Protein AF-A0A9P3KXQ0-F1 (afdb_monomer_lite)

pLDDT: mean 85.09, std 12.4, range [52.44, 98.06]

Foldseek 3Di:
DVVVVVVVVVVVVVVVVVVVPPDPPPVPPPDQDPVNVVCVCVDPVNVVVVVVLVVVCVVDPDDPLGCAVVLVVVVVVCVVVVHDDDACPVVRYRDHD

Structure (mmCIF, N/CA/C/O backbone):
data_AF-A0A9P3KXQ0-F1
#
_entry.id   AF-A0A9P3KXQ0-F1
#
loop_
_atom_site.group_PDB
_atom_site.id
_atom_site.type_symbol
_atom_site.label_atom_id
_atom_site.label_alt_id
_atom_site.label_comp_id
_atom_site.label_asym_id
_atom_site.label_entity_id
_atom_site.label_seq_id
_atom_site.pdbx_PDB_ins_code
_atom_site.Cartn_x
_atom_site.Cartn_y
_atom_site.Cartn_z
_atom_site.occupancy
_atom_site.B_iso_or_equiv
_atom_site.auth_seq_id
_atom_site.auth_comp_id
_atom_site.auth_asym_id
_atom_site.auth_atom_id
_atom_site.pdbx_PDB_model_num
ATOM 1 N N . MET A 1 1 ? -41.816 15.282 61.983 1.00 62.09 1 MET A N 1
ATOM 2 C CA . MET A 1 1 ? -40.383 15.199 61.620 1.00 62.09 1 MET A CA 1
ATOM 3 C C . MET A 1 1 ? -40.067 13.993 60.729 1.00 62.09 1 MET A C 1
ATOM 5 O O . MET A 1 1 ? -39.597 14.218 59.625 1.00 62.09 1 MET A O 1
ATOM 9 N N . ALA A 1 2 ? -40.398 12.747 61.103 1.00 70.25 2 ALA A N 1
ATOM 10 C CA . ALA A 1 2 ? -40.095 11.537 60.307 1.00 70.25 2 ALA A CA 1
ATOM 11 C C . ALA A 1 2 ? -40.624 11.533 58.849 1.00 70.25 2 ALA A C 1
ATOM 13 O O . ALA A 1 2 ? -39.908 11.129 57.936 1.00 70.25 2 ALA A O 1
ATOM 14 N N . PHE A 1 3 ? -41.834 12.054 58.607 1.00 72.69 3 PHE A N 1
ATOM 15 C CA . PHE A 1 3 ? -42.423 12.154 57.259 1.00 72.69 3 PHE A CA 1
ATOM 16 C C . PHE A 1 3 ? -41.632 13.054 56.298 1.00 72.69 3 PHE A C 1
ATOM 18 O O . PHE A 1 3 ? -41.601 12.802 55.095 1.00 72.69 3 PHE A O 1
ATOM 25 N N . LEU A 1 4 ? -40.967 14.087 56.822 1.00 73.50 4 LEU A N 1
ATOM 26 C CA . LEU A 1 4 ? -40.177 15.011 56.013 1.00 73.50 4 LEU A CA 1
ATOM 27 C C . LEU A 1 4 ? -38.880 14.327 55.552 1.00 73.50 4 LEU A C 1
ATOM 29 O O . LEU A 1 4 ? -38.579 14.331 54.362 1.00 73.50 4 LEU A O 1
ATOM 33 N N . TYR A 1 5 ? -38.180 13.650 56.470 1.00 81.69 5 TYR A N 1
ATOM 34 C CA . TYR A 1 5 ? -36.969 12.876 56.166 1.00 81.69 5 TYR A CA 1
ATOM 35 C C . TYR A 1 5 ? -37.232 11.737 55.181 1.00 81.69 5 TYR A C 1
ATOM 37 O O . TYR A 1 5 ? -36.441 11.535 54.265 1.00 81.69 5 TYR A O 1
ATOM 45 N N . HIS A 1 6 ? -38.363 11.039 55.314 1.00 87.56 6 HIS A N 1
ATOM 46 C CA . HIS A 1 6 ? -38.735 9.966 54.393 1.00 87.56 6 HIS A CA 1
ATOM 47 C C . HIS A 1 6 ? -38.968 10.489 52.968 1.00 87.56 6 HIS A C 1
ATOM 49 O O . HIS A 1 6 ? -38.449 9.927 52.006 1.00 87.56 6 HIS A O 1
ATOM 55 N N . ARG A 1 7 ? -39.666 11.624 52.825 1.00 86.25 7 ARG A N 1
ATOM 56 C CA . ARG A 1 7 ? -39.879 12.270 51.524 1.00 86.25 7 ARG A CA 1
ATOM 57 C C . ARG A 1 7 ? -38.567 12.751 50.900 1.00 86.25 7 ARG A C 1
ATOM 59 O O . ARG A 1 7 ? -38.362 12.559 49.707 1.00 86.25 7 ARG A O 1
ATOM 66 N N . HIS A 1 8 ? -37.670 13.343 51.688 1.00 86.88 8 HIS A N 1
ATOM 67 C CA . HIS A 1 8 ? -36.356 13.764 51.195 1.00 86.88 8 HIS A CA 1
ATOM 68 C C . HIS A 1 8 ? -35.482 12.572 50.787 1.00 86.88 8 HIS A C 1
ATOM 70 O O . HIS A 1 8 ? -34.847 12.640 49.741 1.00 86.88 8 HIS A O 1
ATOM 76 N N . LEU A 1 9 ? -35.508 11.469 51.542 1.00 91.31 9 LEU A N 1
ATOM 77 C CA . LEU A 1 9 ? -34.785 10.238 51.215 1.00 91.31 9 LEU A CA 1
ATOM 78 C C . LEU A 1 9 ? -35.286 9.606 49.909 1.00 91.31 9 LEU A C 1
ATOM 80 O O . LEU A 1 9 ? -34.477 9.213 49.075 1.00 91.31 9 LEU A O 1
ATOM 84 N N . LEU A 1 10 ? -36.607 9.555 49.707 1.00 91.44 10 LEU A N 1
ATOM 85 C CA . LEU A 1 10 ? -37.207 9.044 48.471 1.00 91.44 10 LEU A CA 1
ATOM 86 C C . LEU A 1 10 ? -36.860 9.914 47.260 1.00 91.44 10 LEU A C 1
ATOM 88 O O . LEU A 1 10 ? -36.551 9.379 46.202 1.00 91.44 10 LEU A O 1
ATOM 92 N N . LEU A 1 11 ? -36.865 11.243 47.410 1.00 90.81 11 LEU A N 1
ATOM 93 C CA . LEU A 1 11 ? -36.455 12.156 46.339 1.00 90.81 11 LEU A CA 1
ATOM 94 C C . LEU A 1 11 ? -34.966 12.006 46.002 1.00 90.81 11 LEU A C 1
ATOM 96 O O . LEU A 1 11 ? -34.615 12.038 44.828 1.00 90.81 11 LEU A O 1
ATOM 100 N N . LEU A 1 12 ? -34.109 11.796 47.006 1.00 91.50 12 LEU A N 1
ATOM 101 C CA . LEU A 1 12 ? -32.669 11.585 46.823 1.00 91.50 12 LEU A CA 1
ATOM 102 C C . LEU A 1 12 ? -32.388 10.238 46.139 1.00 91.50 12 LEU A C 1
ATOM 104 O O . LEU A 1 12 ? -31.608 10.186 45.193 1.00 91.50 12 LEU A O 1
ATOM 108 N N . LEU A 1 13 ? -33.084 9.173 46.551 1.00 93.38 13 LEU A N 1
ATOM 109 C CA . LEU A 1 13 ? -33.029 7.861 45.901 1.00 93.38 13 LEU A CA 1
ATOM 110 C C . LEU A 1 13 ? -33.566 7.904 44.470 1.00 93.38 13 LEU A C 1
ATOM 112 O O . LEU A 1 13 ? -32.966 7.292 43.596 1.00 93.38 13 LEU A O 1
ATOM 116 N N . LEU A 1 14 ? -34.645 8.647 44.209 1.00 92.12 14 LEU A N 1
ATOM 117 C CA . LEU A 1 14 ? -35.176 8.839 42.860 1.00 92.12 14 LEU A CA 1
ATOM 118 C C . LEU A 1 14 ? -34.187 9.607 41.980 1.00 92.12 14 LEU A C 1
ATOM 120 O O . LEU A 1 14 ? -34.001 9.234 40.831 1.00 92.12 14 LEU A O 1
ATOM 124 N N . HIS A 1 15 ? -33.535 10.646 42.506 1.00 83.94 15 HIS A N 1
ATOM 125 C CA . HIS A 1 15 ? -32.520 11.402 41.769 1.00 83.94 15 HIS A CA 1
ATOM 126 C C . HIS A 1 15 ? -31.281 10.554 41.475 1.00 83.94 15 HIS A C 1
ATOM 128 O O . HIS A 1 15 ? -30.771 10.580 40.360 1.00 83.94 15 HIS A O 1
ATOM 134 N N . LEU A 1 16 ? -30.834 9.765 42.456 1.00 86.88 16 LEU A N 1
ATOM 135 C CA . LEU A 1 16 ? -29.742 8.809 42.305 1.00 86.88 16 LEU A CA 1
ATOM 136 C C . LEU A 1 16 ? -30.102 7.752 41.255 1.00 86.88 16 LEU A C 1
ATOM 138 O O . LEU A 1 16 ? -29.331 7.519 40.334 1.00 86.88 16 LEU A O 1
ATOM 142 N N . LEU A 1 17 ? -31.304 7.179 41.332 1.00 87.00 17 LEU A N 1
ATOM 143 C CA . LEU A 1 17 ? -31.822 6.231 40.351 1.00 87.00 17 LEU A CA 1
ATOM 144 C C . LEU A 1 17 ? -31.900 6.865 38.954 1.00 87.00 17 LEU A C 1
ATOM 146 O O . LEU A 1 17 ? -31.442 6.260 37.996 1.00 87.00 17 LEU A O 1
ATOM 150 N N . LEU A 1 18 ? -32.389 8.101 38.831 1.00 83.12 18 LEU A N 1
ATOM 151 C CA . LEU A 1 18 ? -32.440 8.821 37.557 1.00 83.12 18 LEU A CA 1
ATOM 152 C C . LEU A 1 18 ? -31.031 9.056 36.982 1.00 83.12 18 LEU A C 1
ATOM 154 O O . LEU A 1 18 ? -30.842 8.897 35.783 1.00 83.12 18 LEU A O 1
ATOM 158 N N . LEU A 1 19 ? -30.041 9.346 37.835 1.00 77.31 19 LEU A N 1
ATOM 159 C CA . LEU A 1 19 ? -28.623 9.482 37.470 1.00 77.31 19 LEU A CA 1
ATOM 160 C C . LEU A 1 19 ? -27.978 8.139 37.065 1.00 77.31 19 LEU A C 1
ATOM 162 O O . LEU A 1 19 ? -27.103 8.102 36.207 1.00 77.31 19 LEU A O 1
ATOM 166 N N . LEU A 1 20 ? -28.411 7.026 37.662 1.00 74.50 20 LEU A N 1
ATOM 167 C CA . LEU A 1 20 ? -27.982 5.667 37.300 1.00 74.50 20 LEU A CA 1
ATOM 168 C C . LEU A 1 20 ? -28.655 5.161 36.017 1.00 74.50 20 LEU A C 1
ATOM 170 O O . LEU A 1 20 ? -28.085 4.321 35.324 1.00 74.50 20 LEU A O 1
ATOM 174 N N . LEU A 1 21 ? -29.855 5.659 35.702 1.00 73.38 21 LEU A N 1
ATOM 175 C CA . LEU A 1 21 ? -30.570 5.356 34.463 1.00 73.38 21 LEU A CA 1
ATOM 176 C C . LEU A 1 21 ? -30.208 6.288 33.307 1.00 73.38 21 LEU A C 1
ATOM 178 O O . LEU A 1 21 ? -30.593 5.972 32.184 1.00 73.38 21 LEU A O 1
ATOM 182 N N . THR A 1 22 ? -29.485 7.396 33.519 1.00 69.25 22 THR A N 1
ATOM 183 C CA . THR A 1 22 ? -28.913 8.129 32.386 1.00 69.25 22 THR A CA 1
ATOM 184 C C . THR A 1 22 ? -27.815 7.265 31.775 1.00 69.25 22 THR A C 1
ATOM 186 O O . THR A 1 22 ? -26.766 7.111 32.407 1.00 69.25 22 THR A O 1
ATOM 189 N N . PRO A 1 23 ? 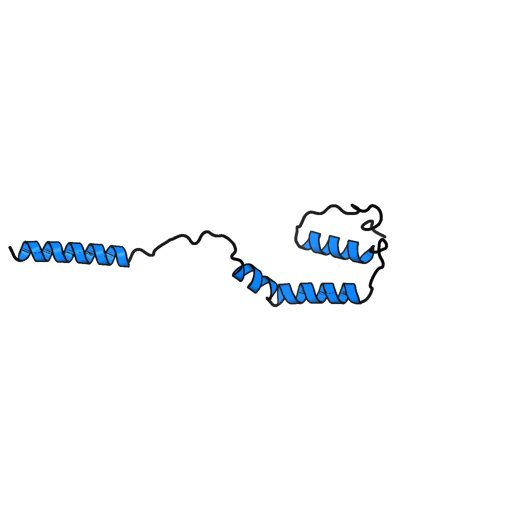-27.999 6.693 30.567 1.00 64.06 23 PRO A N 1
ATOM 190 C CA . PRO A 1 23 ? -26.864 6.141 29.861 1.00 64.06 23 PRO A CA 1
ATOM 191 C C . PRO A 1 23 ? -25.884 7.297 29.705 1.00 64.06 23 PRO A C 1
ATOM 193 O O . PRO A 1 23 ? -26.251 8.375 29.233 1.00 64.06 23 PRO A O 1
ATOM 196 N N . ALA A 1 24 ? -24.649 7.096 30.151 1.00 58.84 24 ALA A N 1
ATOM 197 C CA . ALA A 1 24 ? -23.555 7.975 29.805 1.00 58.84 24 ALA A CA 1
ATOM 198 C C . ALA A 1 24 ? -23.390 7.891 28.282 1.00 58.84 24 ALA A C 1
ATOM 200 O O . ALA A 1 24 ? -22.557 7.156 27.764 1.00 58.84 24 ALA A O 1
ATOM 201 N N . HIS A 1 25 ? -24.210 8.633 27.542 1.00 55.62 25 HIS A N 1
ATOM 202 C CA . HIS A 1 25 ? -23.975 8.976 26.154 1.00 55.62 25 HIS A CA 1
ATOM 203 C C . HIS A 1 25 ? -22.860 10.021 26.138 1.00 55.62 25 HIS A C 1
ATOM 205 O O . HIS A 1 25 ? -23.009 11.134 25.643 1.00 55.62 25 HIS A O 1
ATOM 211 N N . VAL A 1 26 ? -21.704 9.640 26.685 1.00 56.06 26 VAL A N 1
ATOM 212 C CA . VAL A 1 26 ? -20.452 10.069 26.097 1.00 56.06 26 VAL A CA 1
ATOM 213 C C . VAL A 1 26 ? -20.508 9.449 24.716 1.00 56.06 26 VAL A C 1
ATOM 215 O O . VAL A 1 26 ? -20.297 8.249 24.549 1.00 56.06 26 VAL A O 1
ATOM 218 N N . ALA A 1 27 ? -20.928 10.253 23.743 1.00 56.22 27 ALA A N 1
ATOM 219 C CA . ALA A 1 27 ? -20.679 9.955 22.355 1.00 56.22 27 ALA A CA 1
ATOM 220 C C . ALA A 1 27 ? -19.183 9.657 22.277 1.00 56.22 27 ALA A C 1
ATOM 222 O O . ALA A 1 27 ? -18.359 10.563 22.417 1.00 56.22 27 ALA A O 1
ATOM 223 N N . ALA A 1 28 ? -18.833 8.373 22.157 1.00 60.00 28 ALA A N 1
ATOM 224 C CA . ALA A 1 28 ? -17.516 8.001 21.699 1.00 60.00 28 ALA A CA 1
ATOM 225 C C . ALA A 1 28 ? -17.340 8.804 20.416 1.00 60.00 28 ALA A C 1
ATOM 227 O O . ALA A 1 28 ? -18.162 8.693 19.501 1.00 60.00 28 ALA A O 1
ATOM 228 N N . SER A 1 29 ? -16.370 9.716 20.414 1.00 60.75 29 SER A N 1
ATOM 229 C CA . SER A 1 29 ? -16.019 10.457 19.217 1.00 60.75 29 SER A CA 1
ATOM 230 C C . SER A 1 29 ? -15.922 9.429 18.096 1.00 60.75 29 SER A C 1
ATOM 232 O O . SER A 1 29 ? -15.208 8.436 18.231 1.00 60.75 29 SER A O 1
ATOM 234 N N . GLY A 1 30 ? -16.723 9.613 17.043 1.00 62.47 30 GLY A N 1
ATOM 235 C CA . GLY A 1 30 ? -16.838 8.706 15.898 1.00 62.47 30 GLY A CA 1
ATOM 236 C C . GLY A 1 30 ? -15.578 8.695 15.032 1.00 62.47 30 GLY A C 1
ATOM 237 O O . GLY A 1 30 ? -15.656 8.791 13.813 1.00 62.47 30 GLY A O 1
ATOM 238 N N . GLY A 1 31 ? -14.410 8.668 15.667 1.00 73.75 31 GLY A N 1
ATOM 239 C CA . GLY A 1 31 ? -13.126 8.460 15.042 1.00 73.75 31 GLY A CA 1
ATOM 240 C C . GLY A 1 31 ? -12.883 6.969 14.891 1.00 73.75 31 GLY A C 1
ATOM 241 O O . GLY A 1 31 ? -13.141 6.173 15.796 1.00 73.75 31 GLY A O 1
ATOM 242 N N . VAL A 1 32 ? -12.354 6.592 13.735 1.00 85.00 32 VAL A N 1
ATOM 243 C CA . VAL A 1 32 ? -11.821 5.250 13.533 1.00 85.00 32 VAL A CA 1
ATOM 244 C C . VAL A 1 32 ? -10.659 5.060 14.511 1.00 85.00 32 VAL A C 1
ATOM 246 O O . VAL A 1 32 ? -9.719 5.855 14.536 1.00 85.00 32 VAL A O 1
ATOM 249 N N . THR A 1 33 ? -10.726 4.028 15.350 1.00 93.31 33 THR A N 1
ATOM 250 C CA . THR A 1 33 ? -9.640 3.721 16.286 1.00 93.31 33 THR A CA 1
ATOM 251 C C . THR A 1 33 ? -8.519 2.978 15.566 1.00 93.31 33 THR A C 1
ATOM 253 O O . THR A 1 33 ? -8.755 2.258 14.597 1.00 93.31 33 THR A O 1
ATOM 256 N N . PHE A 1 34 ? -7.289 3.085 16.072 1.00 91.94 34 PHE A N 1
ATOM 257 C CA . PHE A 1 34 ? -6.171 2.296 15.546 1.00 91.94 34 PHE A CA 1
ATOM 258 C C . PHE A 1 34 ? -6.460 0.787 15.574 1.00 91.94 34 PHE A C 1
ATOM 260 O O . PHE A 1 34 ? -6.109 0.081 14.637 1.00 91.94 34 PHE A O 1
ATOM 267 N N . GLN A 1 35 ? -7.145 0.301 16.615 1.00 92.44 35 GLN A N 1
ATOM 268 C CA . GLN A 1 35 ? -7.530 -1.110 16.707 1.00 92.44 35 GLN A CA 1
ATOM 269 C C . GLN A 1 35 ? -8.512 -1.503 15.605 1.00 92.44 35 GLN A C 1
ATOM 271 O O . GLN A 1 35 ? -8.325 -2.537 14.980 1.00 92.44 35 GLN A O 1
ATOM 276 N N . ALA A 1 36 ? -9.498 -0.656 15.296 1.00 91.38 36 ALA A N 1
ATOM 277 C CA . ALA A 1 36 ? -10.409 -0.910 14.182 1.00 91.38 36 ALA A CA 1
ATOM 278 C C . ALA A 1 36 ? -9.669 -0.972 12.831 1.00 91.38 36 ALA A C 1
ATOM 280 O O . ALA A 1 36 ? -9.943 -1.860 12.030 1.00 91.38 36 ALA A O 1
ATOM 281 N N . ILE A 1 37 ? -8.690 -0.086 12.600 1.00 91.38 37 ILE A N 1
ATOM 282 C CA . ILE A 1 37 ? -7.840 -0.118 11.392 1.00 91.38 37 ILE A CA 1
ATOM 283 C C . ILE A 1 37 ? -7.026 -1.413 11.335 1.00 91.38 37 ILE A C 1
ATOM 285 O O . ILE A 1 37 ? -6.904 -2.028 10.277 1.00 91.38 37 ILE A O 1
ATOM 289 N N . LEU A 1 38 ? -6.450 -1.822 12.467 1.00 92.69 38 LEU A N 1
ATOM 290 C CA . LEU A 1 38 ? -5.605 -3.006 12.544 1.00 92.69 38 LEU A CA 1
ATOM 291 C C . LEU A 1 38 ? -6.402 -4.295 12.324 1.00 92.69 38 LEU A C 1
ATOM 293 O O . LEU A 1 38 ? -5.921 -5.179 11.617 1.00 92.69 38 LEU A O 1
ATOM 297 N N . GLU A 1 39 ? -7.598 -4.395 12.902 1.00 92.25 39 GLU A N 1
ATOM 298 C CA . GLU A 1 39 ? -8.506 -5.52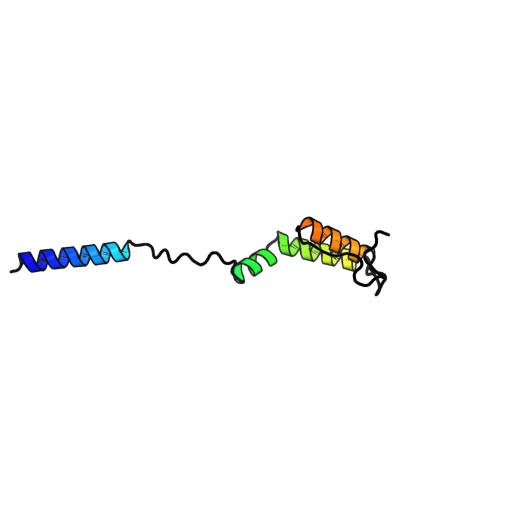6 12.692 1.00 92.25 39 GLU A CA 1
ATOM 299 C C . GLU A 1 39 ? -8.959 -5.612 11.232 1.00 92.25 39 GLU A C 1
ATOM 301 O O . GLU A 1 39 ? -8.882 -6.688 10.646 1.00 92.25 39 GLU A O 1
ATOM 306 N N . GLU A 1 40 ? -9.319 -4.493 10.596 1.00 90.38 40 GLU A N 1
ATOM 307 C CA . GLU A 1 40 ? -9.661 -4.475 9.165 1.00 90.38 40 GLU A CA 1
ATOM 308 C C . GLU A 1 40 ? -8.470 -4.904 8.290 1.00 90.38 40 GLU A C 1
ATOM 310 O O . GLU A 1 40 ? -8.600 -5.769 7.423 1.00 90.38 40 GLU A O 1
ATOM 315 N N . ALA A 1 41 ? -7.276 -4.363 8.555 1.00 89.50 41 ALA A N 1
ATOM 316 C CA . ALA A 1 41 ? -6.066 -4.696 7.802 1.00 89.50 41 ALA A CA 1
ATOM 317 C C . ALA A 1 41 ? -5.651 -6.172 7.953 1.00 89.50 41 ALA A C 1
ATOM 319 O O . ALA A 1 41 ? -5.106 -6.764 7.017 1.00 89.50 41 ALA A O 1
ATOM 320 N N . ARG A 1 42 ? -5.896 -6.772 9.126 1.00 90.25 42 ARG A N 1
ATOM 321 C CA . ARG A 1 42 ? -5.664 -8.203 9.401 1.00 90.25 42 ARG A CA 1
ATOM 322 C C . ARG A 1 42 ? -6.814 -9.095 8.946 1.00 90.25 42 ARG A C 1
ATOM 324 O O . ARG A 1 42 ? -6.612 -10.305 8.822 1.00 90.25 42 ARG A O 1
ATOM 331 N N . GLY A 1 43 ? -7.990 -8.518 8.720 1.00 91.94 43 GLY A N 1
ATOM 332 C CA . GLY A 1 43 ? -9.176 -9.205 8.244 1.00 91.94 43 GLY A CA 1
ATOM 333 C C . GLY A 1 43 ? -8.914 -9.946 6.937 1.00 91.94 43 GLY A C 1
ATOM 334 O O . GLY A 1 43 ? -7.986 -9.637 6.184 1.00 91.94 43 GLY A O 1
ATOM 335 N N . SER A 1 44 ? -9.752 -10.944 6.650 1.00 81.25 44 SER A N 1
ATOM 336 C CA . SER A 1 44 ? -9.573 -11.822 5.487 1.00 81.25 44 SER A CA 1
ATOM 337 C C . SER A 1 44 ? -9.468 -11.048 4.176 1.00 81.25 44 SER A C 1
ATOM 339 O O . SER A 1 44 ? -8.677 -11.424 3.319 1.00 81.25 44 SER A O 1
ATOM 341 N N . ASN A 1 45 ? -10.218 -9.953 4.036 1.00 87.69 45 ASN A N 1
ATOM 342 C CA . ASN A 1 45 ? -10.244 -9.148 2.818 1.00 87.69 45 ASN A CA 1
ATOM 343 C C . ASN A 1 45 ? -8.957 -8.327 2.642 1.00 87.69 45 ASN A C 1
ATOM 345 O O . ASN A 1 45 ? -8.301 -8.447 1.606 1.00 87.69 45 ASN A O 1
ATOM 349 N N . GLY A 1 46 ? -8.555 -7.553 3.659 1.00 87.69 46 GLY A N 1
ATOM 350 C CA . GLY A 1 46 ? -7.342 -6.730 3.611 1.00 87.69 46 GLY A CA 1
ATOM 351 C C . GLY A 1 46 ? -6.074 -7.569 3.446 1.00 87.69 46 GLY A C 1
ATOM 352 O O . GLY A 1 46 ? -5.254 -7.315 2.559 1.00 87.69 46 GLY A O 1
ATOM 353 N N . LEU A 1 47 ? -5.950 -8.642 4.231 1.00 92.44 47 LEU A N 1
ATOM 354 C CA . LEU A 1 47 ? -4.795 -9.532 4.156 1.00 92.44 47 LEU A CA 1
ATOM 355 C C . LEU A 1 47 ? -4.733 -10.284 2.817 1.00 92.44 47 LEU A C 1
ATOM 357 O O . LEU A 1 47 ? -3.654 -10.387 2.227 1.00 92.44 47 LEU A O 1
ATOM 361 N N . ALA A 1 48 ? -5.861 -10.796 2.309 1.00 93.81 48 ALA A N 1
ATOM 362 C CA . ALA A 1 48 ? -5.886 -11.488 1.020 1.00 93.81 48 ALA A CA 1
ATOM 363 C C . ALA A 1 48 ? -5.499 -10.558 -0.136 1.00 93.81 48 ALA A C 1
ATOM 365 O O . ALA A 1 48 ? -4.721 -10.971 -1.000 1.00 93.81 48 ALA A O 1
ATOM 366 N N . MET A 1 49 ? -5.974 -9.307 -0.122 1.00 93.56 49 MET A N 1
ATOM 367 C CA . MET A 1 49 ? -5.616 -8.296 -1.118 1.00 93.56 49 MET A CA 1
ATOM 368 C C . MET A 1 49 ? -4.101 -8.055 -1.144 1.00 93.56 49 MET A C 1
ATOM 370 O O . MET A 1 49 ? -3.468 -8.210 -2.190 1.00 93.56 49 MET A O 1
ATOM 374 N N . VAL A 1 50 ? -3.494 -7.752 0.010 1.00 93.50 50 VAL A N 1
ATOM 375 C CA . VAL A 1 50 ? -2.051 -7.459 0.107 1.00 93.50 50 VAL A CA 1
ATOM 376 C C . VAL A 1 50 ? -1.204 -8.668 -0.294 1.00 93.50 50 VAL A C 1
ATOM 378 O O . VAL A 1 50 ? -0.211 -8.525 -1.012 1.00 93.50 50 VAL A O 1
ATOM 381 N N . LEU A 1 51 ? -1.590 -9.878 0.122 1.00 95.81 51 LEU A N 1
ATOM 382 C CA . LEU A 1 51 ? -0.887 -11.100 -0.274 1.00 95.81 51 LEU A CA 1
ATOM 383 C C . LEU A 1 51 ? -1.004 -11.378 -1.778 1.00 95.81 51 LEU A C 1
ATOM 385 O O . LEU A 1 51 ? -0.029 -11.839 -2.375 1.00 95.81 51 LEU A O 1
ATOM 389 N N . GLY A 1 52 ? -2.165 -11.109 -2.380 1.00 96.38 52 GLY A N 1
ATOM 390 C CA . GLY A 1 52 ? -2.387 -11.218 -3.821 1.00 96.38 52 GLY A CA 1
ATOM 391 C C . GLY A 1 52 ? -1.477 -10.277 -4.605 1.00 96.38 52 GLY A C 1
ATOM 392 O O . GLY A 1 52 ? -0.706 -10.740 -5.446 1.00 96.38 52 GLY A O 1
ATOM 393 N N . LEU A 1 53 ? -1.477 -8.990 -4.244 1.00 96.44 53 LEU A N 1
ATOM 394 C CA . LEU A 1 53 ? -0.598 -7.980 -4.841 1.00 96.44 53 LEU A CA 1
ATOM 395 C C . LEU A 1 53 ? 0.878 -8.371 -4.707 1.00 96.44 53 LEU A C 1
ATOM 397 O O . LEU A 1 53 ? 1.608 -8.390 -5.694 1.00 96.44 53 LEU A O 1
ATOM 401 N N . ARG A 1 54 ? 1.320 -8.776 -3.507 1.00 97.12 54 ARG A N 1
ATOM 402 C CA . ARG A 1 54 ? 2.708 -9.208 -3.274 1.00 97.12 54 ARG A CA 1
ATOM 403 C C . ARG A 1 54 ? 3.111 -10.371 -4.179 1.00 97.12 54 ARG A C 1
ATOM 405 O O . ARG A 1 54 ? 4.237 -10.376 -4.670 1.00 97.12 54 ARG A O 1
ATOM 412 N N . ARG A 1 55 ? 2.241 -11.373 -4.346 1.00 98.06 55 ARG A N 1
ATOM 413 C CA . ARG A 1 55 ? 2.505 -12.536 -5.211 1.00 98.06 55 ARG A CA 1
ATOM 414 C C . ARG A 1 55 ? 2.621 -12.112 -6.671 1.00 98.06 55 ARG A C 1
ATOM 416 O O . ARG A 1 55 ? 3.601 -12.485 -7.298 1.00 98.06 55 ARG A O 1
ATOM 423 N N . ALA A 1 56 ? 1.687 -11.297 -7.161 1.00 96.38 56 ALA A N 1
ATOM 424 C CA . ALA A 1 56 ? 1.701 -10.810 -8.538 1.00 96.38 56 ALA A CA 1
ATOM 425 C C . ALA A 1 56 ? 2.954 -9.967 -8.842 1.00 96.38 56 ALA A C 1
ATOM 427 O O . ALA A 1 56 ? 3.591 -10.154 -9.874 1.00 96.38 56 ALA A O 1
ATOM 428 N N . LEU A 1 57 ? 3.363 -9.098 -7.911 1.00 95.62 57 LEU A N 1
ATOM 429 C CA . LEU A 1 57 ? 4.598 -8.314 -8.028 1.00 95.62 57 LEU A CA 1
ATOM 430 C C . LEU A 1 57 ? 5.865 -9.185 -7.975 1.00 95.62 57 LEU A C 1
ATOM 432 O O . LEU A 1 57 ? 6.824 -8.918 -8.689 1.00 95.62 57 LEU A O 1
ATOM 436 N N . HIS A 1 58 ? 5.881 -10.233 -7.143 1.00 97.31 58 HIS A N 1
ATOM 437 C CA . HIS A 1 58 ? 7.019 -11.158 -7.058 1.00 97.31 58 HIS A CA 1
ATOM 438 C C . HIS A 1 58 ? 7.119 -12.127 -8.237 1.00 97.31 58 HIS A C 1
ATOM 440 O O . HIS A 1 58 ? 8.191 -12.685 -8.455 1.00 97.31 58 HIS A O 1
ATOM 446 N N . GLU A 1 59 ? 6.030 -12.368 -8.965 1.00 96.94 59 GLU A N 1
ATOM 447 C CA . GLU A 1 59 ? 6.037 -13.268 -10.117 1.00 96.94 59 GLU A CA 1
ATOM 448 C C . GLU A 1 59 ? 6.905 -12.709 -11.249 1.00 96.94 59 GLU A C 1
ATOM 450 O O . GLU A 1 59 ? 7.646 -13.454 -11.888 1.00 96.94 59 GLU A O 1
ATOM 455 N N . ILE A 1 60 ? 6.841 -11.392 -11.477 1.00 93.56 60 ILE A N 1
ATOM 456 C CA . ILE A 1 60 ? 7.600 -10.707 -12.529 1.00 93.56 60 ILE A CA 1
ATOM 457 C C . ILE A 1 60 ? 8.187 -9.414 -11.951 1.00 93.56 60 ILE A C 1
ATOM 459 O O . ILE A 1 60 ? 7.608 -8.341 -12.135 1.00 93.56 60 ILE A O 1
ATOM 463 N N . PRO A 1 61 ? 9.322 -9.503 -11.233 1.00 95.62 61 PRO A N 1
ATOM 464 C CA . PRO A 1 61 ? 9.983 -8.327 -10.691 1.00 95.62 61 PRO A CA 1
ATOM 465 C C . PRO A 1 61 ? 10.548 -7.468 -11.827 1.00 95.62 61 PRO A C 1
ATOM 467 O O . PRO A 1 61 ? 11.277 -7.954 -12.694 1.00 95.62 61 PRO A O 1
ATOM 470 N N . GLU A 1 62 ? 10.227 -6.178 -11.810 1.00 93.81 62 GLU A N 1
ATOM 471 C CA . GLU A 1 62 ? 10.791 -5.186 -12.726 1.00 93.81 62 GLU A CA 1
ATOM 472 C C . GLU A 1 62 ? 11.981 -4.468 -12.075 1.00 93.81 62 GLU A C 1
ATOM 474 O O . GLU A 1 62 ? 12.058 -4.314 -10.857 1.00 93.81 62 GLU A O 1
ATOM 479 N N . LEU A 1 63 ? 12.946 -4.058 -12.900 1.00 92.19 63 LEU A N 1
ATOM 480 C CA . LEU A 1 63 ? 14.117 -3.304 -12.455 1.00 92.19 63 LEU A CA 1
ATOM 481 C C . LEU A 1 63 ? 13.787 -1.819 -12.286 1.00 92.19 63 LEU A C 1
ATOM 483 O O . LEU A 1 63 ? 12.818 -1.320 -12.855 1.00 92.19 63 LEU A O 1
ATOM 487 N N . MET A 1 64 ? 14.679 -1.118 -11.586 1.00 88.69 64 MET A N 1
ATOM 488 C CA . MET A 1 64 ? 14.627 0.331 -11.416 1.00 88.69 64 MET A CA 1
ATOM 489 C C . MET A 1 64 ? 14.466 1.062 -12.759 1.00 88.69 64 MET A C 1
ATOM 491 O O . MET A 1 64 ? 15.216 0.806 -13.705 1.00 88.69 64 MET A O 1
ATOM 495 N N . PHE A 1 65 ? 13.510 1.991 -12.811 1.00 86.44 65 PHE A N 1
ATOM 496 C CA . PHE A 1 65 ? 13.103 2.783 -13.983 1.00 86.44 65 PHE A CA 1
ATOM 497 C C . PHE A 1 65 ? 12.496 1.987 -15.146 1.00 86.44 65 PHE A C 1
ATOM 499 O O . PHE A 1 65 ? 12.421 2.484 -16.272 1.00 86.44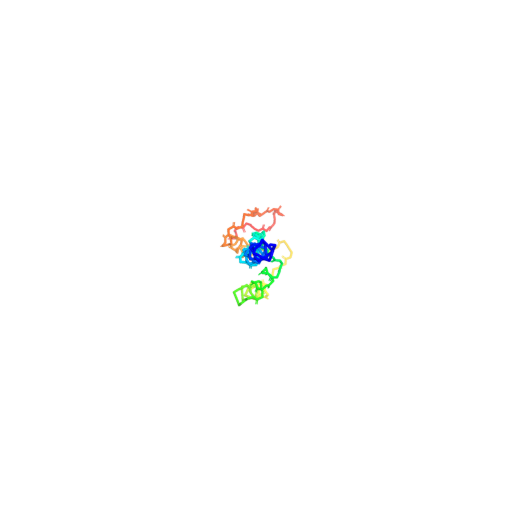 65 PHE A O 1
ATOM 506 N N . ARG A 1 66 ? 12.086 0.741 -14.906 1.00 89.12 66 ARG A N 1
ATOM 507 C CA . ARG A 1 66 ? 11.461 -0.155 -15.892 1.00 89.12 66 ARG A CA 1
ATOM 508 C C . ARG A 1 66 ? 10.169 -0.777 -15.365 1.00 89.12 66 ARG A C 1
ATOM 510 O O . ARG A 1 66 ? 9.678 -1.739 -15.947 1.00 89.12 66 ARG A O 1
ATOM 517 N N . GLU A 1 67 ? 9.621 -0.222 -14.290 1.00 90.62 67 GLU A N 1
ATOM 518 C CA . GLU A 1 67 ? 8.452 -0.694 -13.550 1.00 90.62 67 GLU A CA 1
ATOM 519 C C . GLU A 1 67 ? 7.123 -0.357 -14.251 1.00 90.62 67 GLU A C 1
ATOM 521 O O . GLU A 1 67 ? 6.213 0.216 -13.647 1.00 90.62 67 GLU A O 1
ATOM 526 N N . PHE A 1 68 ? 6.999 -0.653 -15.546 1.00 90.75 68 PHE A N 1
ATOM 527 C CA . PHE A 1 68 ? 5.806 -0.306 -16.323 1.00 90.75 68 PHE A CA 1
ATOM 528 C C . PHE A 1 68 ? 4.574 -1.062 -15.823 1.00 90.75 68 PHE A C 1
ATOM 530 O O . PHE A 1 68 ? 3.522 -0.462 -15.586 1.00 90.75 68 PHE A O 1
ATOM 537 N N . ARG A 1 69 ? 4.705 -2.374 -15.610 1.00 92.19 69 ARG A N 1
ATOM 538 C CA . ARG A 1 69 ? 3.598 -3.233 -15.168 1.00 92.19 69 ARG A CA 1
ATOM 539 C C . ARG A 1 69 ? 3.279 -3.025 -13.698 1.00 92.19 69 ARG A C 1
ATOM 541 O O . ARG A 1 69 ? 2.111 -2.970 -13.325 1.00 92.19 69 ARG A O 1
ATOM 548 N N . THR A 1 70 ? 4.309 -2.874 -12.880 1.00 93.25 70 THR A N 1
ATOM 549 C CA . THR A 1 70 ? 4.202 -2.560 -11.457 1.00 93.25 70 THR A CA 1
ATOM 550 C C . THR A 1 70 ? 3.490 -1.225 -11.277 1.00 93.25 70 THR A C 1
ATOM 552 O O . THR A 1 70 ? 2.527 -1.149 -10.518 1.00 93.25 70 THR A O 1
ATOM 555 N N . SER A 1 71 ? 3.886 -0.187 -12.025 1.00 92.38 71 SER A N 1
ATOM 556 C CA . SER A 1 71 ? 3.200 1.106 -11.994 1.00 92.38 71 SER A CA 1
ATOM 557 C C . SER A 1 71 ? 1.745 0.977 -12.445 1.00 92.38 71 SER A C 1
ATOM 559 O O . SER A 1 71 ? 0.860 1.461 -11.743 1.00 92.38 71 SER A O 1
ATOM 561 N N . ALA A 1 72 ? 1.465 0.271 -13.546 1.00 92.50 72 ALA A N 1
ATOM 562 C CA . ALA A 1 72 ? 0.094 0.044 -14.008 1.00 92.50 72 ALA A CA 1
ATOM 563 C C . ALA A 1 72 ? -0.778 -0.658 -12.947 1.00 92.50 72 ALA A C 1
ATOM 565 O O . ALA A 1 72 ? -1.893 -0.211 -12.682 1.00 92.50 72 ALA A O 1
ATOM 566 N N . MET A 1 73 ? -0.252 -1.690 -12.280 1.00 94.94 73 MET A N 1
ATOM 567 C CA . MET A 1 73 ? -0.949 -2.404 -11.203 1.00 94.94 73 MET A CA 1
ATOM 568 C C . MET A 1 73 ? -1.234 -1.499 -9.997 1.00 94.94 73 MET A C 1
ATOM 570 O O . MET A 1 73 ? -2.329 -1.548 -9.434 1.00 94.94 73 MET A O 1
ATOM 574 N N . VAL A 1 74 ? -0.279 -0.651 -9.597 1.00 93.31 74 VAL A N 1
ATOM 575 C CA . VAL A 1 74 ? -0.483 0.323 -8.511 1.00 93.31 74 VAL A CA 1
ATOM 576 C C . VAL A 1 74 ? -1.564 1.331 -8.892 1.00 93.31 74 VAL A C 1
ATOM 578 O O . VAL A 1 74 ? -2.461 1.585 -8.092 1.00 93.31 74 VAL A O 1
ATOM 581 N N . GLN A 1 75 ? -1.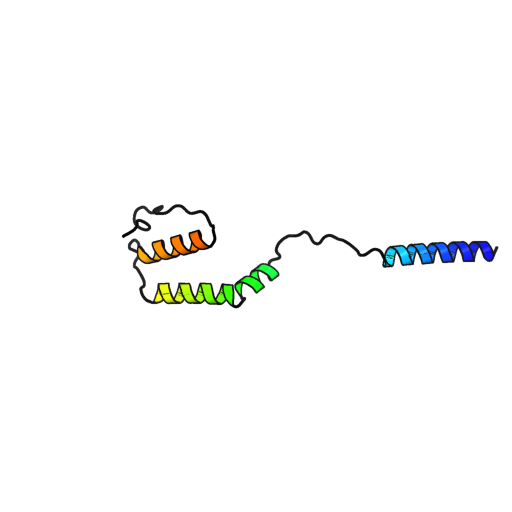521 1.866 -10.113 1.00 94.00 75 GLN A N 1
ATOM 582 C CA . GLN A 1 75 ? -2.522 2.810 -10.616 1.00 94.00 75 GLN A CA 1
ATOM 583 C C . GLN A 1 75 ? -3.928 2.196 -10.630 1.00 94.00 75 GLN A C 1
ATOM 585 O O . GLN A 1 75 ? -4.870 2.816 -10.141 1.00 94.00 75 GLN A O 1
ATOM 590 N N . GLU A 1 76 ? -4.074 0.968 -11.132 1.00 95.38 76 GLU A N 1
ATOM 591 C CA . GLU A 1 76 ? -5.349 0.242 -11.130 1.00 95.38 76 GLU A CA 1
ATOM 592 C C . GLU A 1 76 ? -5.853 -0.015 -9.703 1.00 95.38 76 GLU A C 1
ATOM 594 O O . GLU A 1 76 ? -7.024 0.219 -9.400 1.00 95.38 76 GLU A O 1
ATOM 599 N N . THR A 1 77 ? -4.957 -0.413 -8.798 1.00 95.88 77 THR A N 1
ATOM 600 C CA . THR A 1 77 ? -5.297 -0.650 -7.389 1.00 95.88 77 THR A CA 1
ATOM 601 C C . THR A 1 77 ? -5.783 0.634 -6.715 1.00 95.88 77 THR A C 1
ATOM 603 O O . THR A 1 77 ? -6.845 0.637 -6.095 1.00 95.88 77 THR A O 1
ATOM 606 N N . LEU A 1 78 ? -5.057 1.745 -6.869 1.00 95.81 78 LEU A N 1
ATOM 607 C CA . LEU A 1 78 ? -5.444 3.043 -6.307 1.00 95.81 78 LEU A CA 1
ATOM 608 C C . LEU A 1 78 ? -6.766 3.545 -6.898 1.00 95.81 78 LEU A C 1
ATOM 610 O O . LEU A 1 78 ? -7.624 4.008 -6.146 1.00 95.81 78 LEU A O 1
ATOM 614 N N . ALA A 1 79 ? -6.967 3.383 -8.209 1.00 96.31 79 ALA A N 1
ATOM 615 C CA . ALA A 1 79 ? -8.228 3.710 -8.868 1.00 96.31 79 ALA A CA 1
ATOM 616 C C . ALA A 1 79 ? -9.399 2.896 -8.294 1.00 96.31 79 ALA A C 1
ATOM 618 O O . ALA A 1 79 ? -10.446 3.469 -7.994 1.00 96.31 79 ALA A O 1
ATOM 619 N N . SER A 1 80 ? -9.214 1.589 -8.073 1.00 95.50 80 SER A N 1
ATOM 620 C CA . SER A 1 80 ? -10.246 0.719 -7.484 1.00 95.50 80 SER A CA 1
ATOM 621 C C . SER A 1 80 ? -10.628 1.114 -6.051 1.00 95.50 80 SER A C 1
ATOM 623 O O . SER A 1 80 ? -11.768 0.917 -5.638 1.00 95.50 80 SER A O 1
ATOM 625 N N . LEU A 1 81 ? -9.691 1.716 -5.312 1.00 94.88 81 LEU A N 1
ATOM 626 C CA . LEU A 1 81 ? -9.896 2.231 -3.957 1.00 94.88 81 LEU A CA 1
ATOM 627 C C . LEU A 1 81 ? -10.413 3.680 -3.936 1.00 94.88 81 LEU A C 1
ATOM 629 O O . LEU A 1 81 ? -10.663 4.223 -2.861 1.00 94.88 81 LEU A O 1
ATOM 633 N N . GLY A 1 82 ? -10.555 4.325 -5.099 1.00 97.50 82 GLY A N 1
ATOM 634 C CA . GLY A 1 82 ? -10.954 5.731 -5.207 1.00 97.50 82 GLY A CA 1
ATOM 635 C C . GLY A 1 82 ? -9.894 6.721 -4.709 1.00 97.50 82 GLY A C 1
ATOM 636 O O . GLY A 1 82 ? -10.229 7.855 -4.369 1.00 97.50 82 GLY A O 1
ATOM 637 N N . ILE A 1 83 ? -8.625 6.309 -4.643 1.00 97.06 83 ILE A N 1
ATOM 638 C CA . ILE A 1 83 ? -7.519 7.149 -4.173 1.00 97.06 83 ILE A CA 1
ATOM 639 C C . ILE A 1 83 ? -6.947 7.930 -5.368 1.00 97.06 83 ILE A C 1
ATOM 641 O O . ILE A 1 83 ? -6.502 7.309 -6.336 1.00 97.06 83 ILE A O 1
ATOM 645 N N . PRO A 1 84 ? -6.923 9.276 -5.332 1.00 96.06 84 PRO A N 1
ATOM 646 C CA . PRO A 1 84 ? -6.358 10.074 -6.414 1.00 96.06 84 PRO A CA 1
ATOM 647 C C . PRO A 1 84 ? -4.834 9.910 -6.491 1.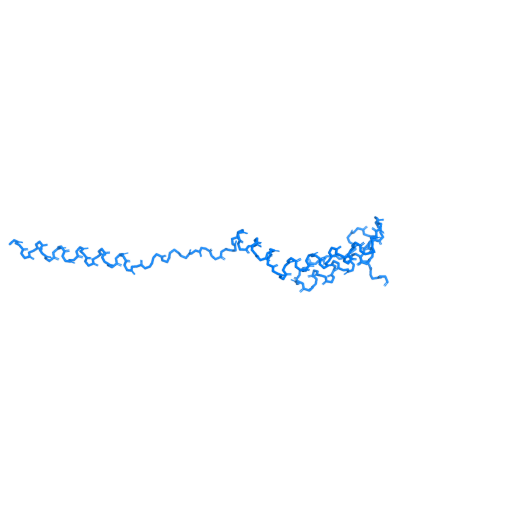00 96.06 84 PRO A C 1
ATOM 649 O O . PRO A 1 84 ? -4.150 9.868 -5.468 1.00 96.06 84 PRO A O 1
ATOM 652 N N . PHE A 1 85 ? -4.292 9.866 -7.708 1.00 93.31 85 PHE A N 1
ATOM 653 C CA . PHE A 1 85 ? -2.853 9.765 -7.959 1.00 93.31 85 PHE A CA 1
ATOM 654 C C . PHE A 1 85 ? -2.445 10.514 -9.233 1.00 93.31 85 PHE A C 1
ATOM 656 O O . PHE A 1 85 ? -3.270 10.784 -10.105 1.00 93.31 85 PHE A O 1
ATOM 663 N N . GLN A 1 86 ? -1.151 10.817 -9.347 1.00 92.00 86 GLN A N 1
ATOM 664 C CA . GLN A 1 86 ? -0.539 11.370 -10.554 1.00 92.00 86 GLN A CA 1
ATOM 665 C C . GLN A 1 86 ? 0.416 10.327 -11.161 1.00 92.00 86 GLN A C 1
ATOM 667 O O . GLN A 1 86 ? 1.411 9.984 -10.519 1.00 92.00 86 GLN A O 1
ATOM 672 N N . PRO A 1 87 ? 0.141 9.798 -12.368 1.00 87.44 87 PRO A N 1
ATOM 673 C CA . PRO A 1 87 ? 1.062 8.889 -13.043 1.00 87.44 87 PRO A CA 1
ATOM 674 C C . PRO A 1 87 ? 2.287 9.641 -13.584 1.00 87.44 87 PRO A C 1
ATOM 676 O O . PRO A 1 87 ? 2.257 10.858 -13.758 1.00 87.44 87 PRO A O 1
ATOM 679 N N . ASN A 1 88 ? 3.361 8.904 -13.873 1.00 83.00 88 ASN A N 1
ATOM 680 C CA . ASN A 1 88 ? 4.577 9.420 -14.513 1.00 83.00 88 ASN A CA 1
ATOM 681 C C . ASN A 1 88 ? 5.296 10.570 -13.784 1.00 83.00 88 ASN A C 1
ATOM 683 O O . ASN A 1 88 ? 5.952 11.404 -14.401 1.00 83.00 88 ASN A O 1
ATOM 687 N N . PHE A 1 89 ? 5.231 10.602 -12.450 1.00 81.38 89 PHE A N 1
ATOM 688 C CA . PHE A 1 89 ? 5.917 11.631 -11.660 1.00 81.38 89 PHE A CA 1
ATOM 689 C C . PHE A 1 89 ? 7.450 11.596 -11.822 1.00 81.38 89 PHE A C 1
ATOM 691 O O . PHE A 1 89 ? 8.096 12.638 -11.853 1.00 81.38 89 PHE A O 1
ATOM 698 N N . ALA A 1 90 ? 8.036 10.401 -11.958 1.00 76.12 90 ALA A N 1
ATOM 699 C CA . ALA A 1 90 ? 9.480 10.209 -12.132 1.00 76.12 90 ALA A CA 1
ATOM 700 C C . ALA A 1 90 ? 9.938 10.202 -13.609 1.00 76.12 90 ALA A C 1
ATOM 702 O O . ALA A 1 90 ? 11.100 9.902 -13.885 1.00 76.12 90 ALA A O 1
ATOM 703 N N . GLY A 1 91 ? 9.038 10.474 -14.564 1.00 75.12 91 GLY A N 1
ATOM 704 C CA . GLY A 1 91 ? 9.339 10.606 -15.998 1.00 75.12 91 GLY A CA 1
ATOM 705 C C . GLY A 1 91 ? 9.766 9.328 -16.734 1.00 75.12 91 GLY A C 1
ATOM 706 O O . GLY A 1 91 ? 10.079 9.388 -17.918 1.00 75.12 91 GLY A O 1
ATOM 707 N N . THR A 1 92 ? 9.839 8.187 -16.049 1.00 73.62 92 THR A N 1
ATOM 708 C CA . THR A 1 92 ? 10.391 6.925 -16.580 1.00 73.62 92 THR A CA 1
ATOM 709 C C . THR A 1 92 ? 9.460 5.727 -16.391 1.00 73.62 92 THR A C 1
ATOM 711 O O . THR A 1 92 ? 9.662 4.692 -17.019 1.00 73.62 92 THR A O 1
ATOM 714 N N . THR A 1 93 ? 8.429 5.853 -15.551 1.00 71.69 93 THR A N 1
ATOM 715 C CA . THR A 1 93 ? 7.479 4.782 -15.216 1.00 71.69 93 THR A CA 1
ATOM 716 C C . THR A 1 93 ? 6.061 5.337 -15.133 1.00 71.69 93 THR A C 1
ATOM 718 O O . THR A 1 93 ? 5.856 6.472 -14.721 1.00 71.69 93 THR A O 1
ATOM 721 N N . GLY A 1 94 ? 5.052 4.540 -15.493 1.00 65.06 94 GLY A N 1
ATOM 722 C CA . GLY A 1 94 ? 3.642 4.931 -15.368 1.00 65.06 94 GLY A CA 1
ATOM 723 C C . GLY A 1 94 ? 2.990 5.521 -16.616 1.00 65.06 94 GLY A C 1
ATOM 724 O O . GLY A 1 94 ? 1.843 5.956 -16.540 1.00 65.06 94 GLY A O 1
ATOM 725 N N . GLU A 1 95 ? 3.668 5.478 -17.759 1.00 64.88 95 GLU A N 1
ATOM 726 C CA . GLU A 1 95 ? 3.011 5.522 -19.066 1.00 64.88 95 GLU A CA 1
ATOM 727 C C . GLU A 1 95 ? 2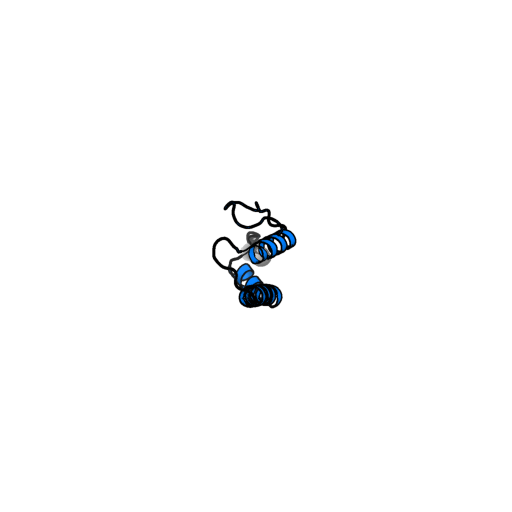.433 4.135 -19.394 1.00 64.88 95 GLU A C 1
ATOM 729 O O . GLU A 1 95 ? 2.995 3.111 -18.993 1.00 64.88 95 GLU A O 1
ATOM 734 N N . ARG A 1 96 ? 1.289 4.082 -20.090 1.00 53.31 96 ARG A N 1
ATOM 735 C CA . ARG A 1 96 ? 0.790 2.818 -20.651 1.00 53.31 96 ARG A CA 1
ATOM 736 C C . ARG A 1 96 ? 1.815 2.337 -21.681 1.00 53.31 96 ARG A C 1
ATOM 738 O O . ARG A 1 96 ? 2.067 3.060 -22.639 1.00 53.31 96 ARG A O 1
ATOM 745 N N . ALA A 1 97 ? 2.402 1.164 -21.444 1.00 52.44 97 ALA A N 1
ATOM 746 C CA . ALA A 1 97 ? 3.176 0.448 -22.456 1.00 52.44 97 ALA A CA 1
ATOM 747 C C . ALA A 1 97 ? 2.294 0.073 -23.657 1.00 52.44 97 ALA A C 1
ATOM 749 O O . ALA A 1 97 ? 1.084 -0.181 -23.435 1.00 52.44 97 ALA A O 1
#

Radius of gyration: 29.75 Å; chains: 1; bounding box: 57×28×84 Å

Secondary structure (DSSP, 8-state):
-HHHHHHHHHHHHHHHHHHHHS--------PPPHHHHHHHHHSHHHHHHHHHHHHHHHHSPPPTT--HHHHHHHHHHHHHTT----TTTTSSS-S--

Sequence (97 aa):
MAFLYHRHLLLLLLHLLLLLLTPAHVAASGGVTFQAILEEARGSNGLAMVLGLRRALHEIPELMFREFRTSAMVQETLASLGIPFQPNFAGTTGERA